Protein AF-A0AAN8H3N7-F1 (afdb_monomer_lite)

Secondary structure (DSSP, 8-state):
-GGGTT--HHHHHHHHT-HHHHHHHHHTSHHHHHHHHHHHHHHHHHHHHHHHHHHHHHHHHHHHHHHHHHHHHHHHHHHHHHHHHHHHHHHTTSSSS----S-PPP-

Organism: Champsocephalus gunnari (NCBI:txid52237)

InterPro domains:
  IPR009851 Modifier of rudimentary, Modr [PF07200] (5-84)

pLDDT: mean 84.96, std 18.45, range [41.59, 98.69]

Structure (mmCIF, N/CA/C/O backbone):
data_AF-A0AAN8H3N7-F1
#
_entry.id   AF-A0AAN8H3N7-F1
#
loop_
_atom_site.group_PDB
_atom_site.id
_atom_site.type_symbol
_atom_site.label_atom_id
_atom_site.label_alt_id
_atom_site.label_comp_id
_atom_site.label_asym_id
_atom_site.label_entity_id
_atom_site.label_seq_id
_atom_site.pdbx_PDB_ins_code
_atom_site.Cartn_x
_atom_site.Cartn_y
_atom_site.Cartn_z
_atom_site.occupancy
_atom_site.B_iso_or_equiv
_atom_site.auth_seq_id
_atom_site.auth_comp_id
_atom_site.auth_asym_id
_atom_site.auth_atom_id
_atom_site.pdbx_PDB_model_num
ATOM 1 N N . MET A 1 1 ? -16.439 9.010 27.016 1.00 51.28 1 MET A N 1
ATOM 2 C CA . MET A 1 1 ? -16.532 8.198 28.259 1.00 51.28 1 MET A CA 1
ATOM 3 C C . MET A 1 1 ? -17.636 8.652 29.243 1.00 51.28 1 MET A C 1
ATOM 5 O O . MET A 1 1 ? -17.581 8.295 30.411 1.00 51.28 1 MET A O 1
ATOM 9 N N . GLU A 1 2 ? -18.682 9.368 28.801 1.00 51.06 2 GLU A N 1
ATOM 10 C CA . GLU A 1 2 ? -19.754 9.854 29.704 1.00 51.06 2 GLU A CA 1
ATOM 11 C C . GLU A 1 2 ? -20.829 8.795 30.044 1.00 51.06 2 GLU A C 1
ATOM 13 O O . GLU A 1 2 ? -21.512 8.919 31.048 1.00 51.06 2 GLU A O 1
ATOM 18 N N . LYS A 1 3 ? -20.930 7.685 29.297 1.00 69.81 3 LYS A N 1
ATOM 19 C CA . LYS A 1 3 ? -22.060 6.730 29.396 1.00 69.81 3 LYS A CA 1
ATOM 20 C C . LYS A 1 3 ? -22.153 5.909 30.697 1.00 69.81 3 LYS A C 1
ATOM 22 O O . LYS A 1 3 ? -23.204 5.341 30.965 1.00 69.81 3 LYS A O 1
ATOM 27 N N . LEU A 1 4 ? -21.069 5.775 31.466 1.00 80.81 4 LEU A N 1
ATOM 28 C CA . LEU A 1 4 ? -21.039 4.927 32.673 1.00 80.81 4 LEU A CA 1
ATOM 29 C C . LEU A 1 4 ? -21.369 5.693 33.960 1.00 80.81 4 LEU A C 1
ATOM 31 O O . LEU A 1 4 ? -21.773 5.074 34.940 1.00 80.81 4 LEU A O 1
ATOM 35 N N . GLN A 1 5 ? -21.178 7.017 33.970 1.00 84.62 5 GLN A N 1
ATOM 36 C CA . GLN A 1 5 ? -21.359 7.843 35.172 1.00 84.62 5 GLN A CA 1
ATOM 37 C C . GLN A 1 5 ? -22.837 8.083 35.507 1.00 84.62 5 GLN A C 1
ATOM 39 O O . GLN A 1 5 ? -23.157 8.364 36.659 1.00 84.62 5 GLN A O 1
ATOM 44 N N . ASP A 1 6 ? -23.722 7.914 34.524 1.00 88.94 6 ASP A N 1
ATOM 45 C CA . ASP A 1 6 ? -25.166 8.125 34.663 1.00 88.94 6 ASP A CA 1
ATOM 46 C C . ASP A 1 6 ? -25.934 6.865 35.104 1.00 88.94 6 ASP A C 1
ATOM 48 O O . ASP A 1 6 ? -27.141 6.925 35.335 1.00 88.94 6 ASP A O 1
ATOM 52 N N . LEU A 1 7 ? -25.257 5.717 35.216 1.00 89.38 7 LEU A N 1
ATOM 53 C CA . LEU A 1 7 ? -25.885 4.442 35.566 1.00 89.38 7 LEU A CA 1
ATOM 54 C C . LEU A 1 7 ? -26.015 4.273 37.085 1.00 89.38 7 LEU A C 1
ATOM 56 O O . LEU A 1 7 ? -25.088 4.542 37.853 1.00 89.38 7 LEU A O 1
ATOM 60 N N . SER A 1 8 ? -27.159 3.753 37.526 1.00 92.75 8 SER A N 1
ATOM 61 C CA . SER A 1 8 ? -27.371 3.336 38.912 1.00 92.75 8 SER A CA 1
ATOM 62 C C . SER A 1 8 ? -26.567 2.076 39.260 1.00 92.75 8 SER A C 1
ATOM 64 O O . SER A 1 8 ? -26.137 1.313 38.394 1.00 92.75 8 SER A O 1
ATOM 66 N N . GLN A 1 9 ? -26.400 1.803 40.559 1.00 92.94 9 GLN A N 1
ATOM 67 C CA . GLN A 1 9 ? -25.664 0.626 41.038 1.00 92.94 9 GLN A CA 1
ATOM 68 C C . GLN A 1 9 ? -26.244 -0.700 40.513 1.00 92.94 9 GLN A C 1
ATOM 70 O O . GLN A 1 9 ? -25.484 -1.611 40.194 1.00 92.94 9 GLN A O 1
ATOM 75 N N . SER A 1 10 ? -27.571 -0.817 40.410 1.00 93.06 10 SER A N 1
ATOM 76 C CA . SER A 1 10 ? -28.222 -2.013 39.863 1.00 93.06 10 SER A CA 1
ATOM 77 C C . SER A 1 10 ? -27.960 -2.190 38.369 1.00 93.06 10 SER A C 1
ATOM 79 O O . SER A 1 10 ? -27.719 -3.309 37.932 1.00 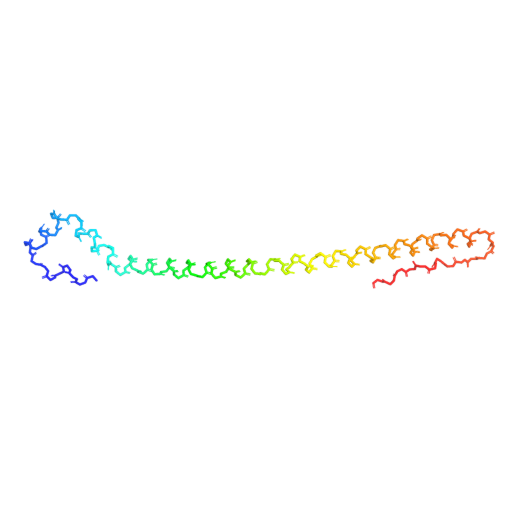93.06 10 SER A O 1
ATOM 81 N N . GLU A 1 11 ? -27.947 -1.100 37.599 1.00 90.88 11 GLU A N 1
ATOM 82 C CA . GLU A 1 11 ? -27.668 -1.142 36.157 1.00 90.88 11 GLU A CA 1
ATOM 83 C C . GLU A 1 11 ? -26.195 -1.462 35.878 1.00 90.88 11 GLU A C 1
ATOM 85 O O . GLU A 1 11 ? -25.890 -2.221 34.962 1.00 90.88 11 GLU A O 1
ATOM 90 N N . LEU A 1 12 ? -25.276 -0.936 36.695 1.00 91.06 12 LEU A N 1
ATOM 91 C CA . LEU A 1 12 ? -23.855 -1.294 36.640 1.00 91.06 12 LEU A CA 1
ATOM 92 C C . LEU A 1 12 ? -23.628 -2.774 36.971 1.00 91.06 12 LEU A C 1
ATOM 94 O O . LEU A 1 12 ? -22.810 -3.418 36.319 1.00 91.06 12 LEU A O 1
ATOM 98 N N . GLN A 1 13 ? -24.352 -3.322 37.951 1.00 91.56 13 GLN A N 1
ATOM 99 C CA . GLN A 1 13 ? -24.265 -4.743 38.292 1.00 91.56 13 GLN A CA 1
ATOM 100 C C . GLN A 1 13 ? -24.783 -5.623 37.148 1.00 91.56 13 GLN A C 1
ATOM 102 O O . GLN A 1 13 ? -24.098 -6.555 36.745 1.00 91.56 13 GLN A O 1
ATOM 107 N N . GLU A 1 14 ? -25.934 -5.281 36.564 1.00 91.25 14 GLU A N 1
ATOM 108 C CA . GLU A 1 14 ? -26.489 -5.999 35.410 1.00 91.25 14 GLU A CA 1
ATOM 109 C C . GLU A 1 14 ? -25.557 -5.938 34.188 1.00 91.25 14 GLU A C 1
ATOM 111 O O . GLU A 1 14 ? -25.425 -6.912 33.445 1.00 91.25 14 GLU A O 1
ATOM 116 N N . LEU A 1 15 ? -24.870 -4.808 33.993 1.00 89.88 15 LEU A N 1
ATOM 117 C CA . LEU A 1 15 ? -23.851 -4.662 32.957 1.00 89.88 15 LEU A CA 1
ATOM 118 C C . LEU A 1 15 ? -22.651 -5.588 33.210 1.00 89.88 15 LEU A C 1
ATOM 120 O O . LEU A 1 15 ? -22.198 -6.252 32.284 1.00 89.88 15 LEU A O 1
ATOM 124 N N . LEU A 1 16 ? -22.142 -5.646 34.446 1.00 89.19 16 LEU A N 1
ATOM 125 C CA . LEU A 1 16 ? -21.014 -6.509 34.823 1.00 89.19 16 LEU A CA 1
ATOM 126 C C . LEU A 1 16 ? -21.352 -7.999 34.729 1.00 89.19 16 LEU A C 1
ATOM 128 O O . LEU A 1 16 ? -20.489 -8.801 34.376 1.00 89.19 16 LEU A O 1
ATOM 132 N N . ASP A 1 17 ? -22.604 -8.355 35.003 1.00 94.94 17 ASP A N 1
ATOM 133 C CA . ASP A 1 17 ? -23.100 -9.724 34.882 1.00 94.94 17 ASP A CA 1
ATOM 134 C C . ASP A 1 17 ? -23.298 -10.139 33.404 1.00 94.94 17 ASP A C 1
ATOM 136 O O . ASP A 1 17 ? -23.517 -11.319 33.117 1.00 94.94 17 ASP A O 1
ATOM 140 N N . ASN A 1 18 ? -23.170 -9.199 32.452 1.00 93.56 18 ASN A N 1
ATOM 141 C CA . ASN A 1 18 ? -23.260 -9.437 31.011 1.00 93.56 18 ASN A CA 1
ATOM 142 C C . ASN A 1 18 ? -21.948 -9.076 30.270 1.00 93.56 18 ASN A C 1
ATOM 144 O O . ASN A 1 18 ? -21.790 -7.953 29.773 1.00 93.56 18 ASN A O 1
ATOM 148 N N . PRO A 1 19 ? -21.014 -10.033 30.115 1.00 89.88 19 PRO A N 1
ATOM 149 C CA . PRO A 1 19 ? -19.717 -9.778 29.487 1.00 89.88 19 PRO A CA 1
ATOM 150 C C . PRO A 1 19 ? -19.817 -9.368 28.009 1.00 89.88 19 PRO A C 1
ATOM 152 O O . PRO A 1 19 ? -19.020 -8.547 27.562 1.00 89.88 19 PRO A O 1
ATOM 155 N N . GLU A 1 20 ? -20.807 -9.867 27.262 1.00 93.75 20 GLU A N 1
ATOM 156 C CA . GLU A 1 20 ? -21.004 -9.513 25.844 1.00 93.75 20 GLU A CA 1
ATOM 157 C C . GLU A 1 20 ? -21.354 -8.029 25.675 1.00 93.75 20 GLU A C 1
ATOM 159 O O . GLU A 1 20 ? -20.930 -7.363 24.726 1.00 93.75 20 GLU A O 1
ATOM 164 N N . ARG A 1 21 ? -22.112 -7.478 26.629 1.00 88.88 21 ARG A N 1
ATOM 165 C CA . ARG A 1 21 ? -22.491 -6.063 26.631 1.00 88.88 21 ARG A CA 1
ATOM 166 C C . ARG A 1 21 ? -21.299 -5.164 26.952 1.00 88.88 21 ARG A C 1
ATOM 168 O O . ARG A 1 21 ? -21.145 -4.118 26.326 1.00 88.88 21 ARG A O 1
ATOM 175 N N . VAL A 1 22 ? -20.433 -5.590 27.872 1.00 90.19 22 VAL A N 1
ATOM 176 C CA . VAL A 1 22 ? -19.171 -4.896 28.180 1.00 90.19 22 VAL A CA 1
ATOM 177 C C . VAL A 1 22 ? -18.220 -4.929 26.982 1.00 90.19 22 VAL A C 1
ATOM 179 O O . VAL A 1 22 ? -17.630 -3.905 26.641 1.00 90.19 22 VAL A O 1
ATOM 182 N N . GLU A 1 23 ? -18.103 -6.073 26.308 1.00 92.31 23 GLU A N 1
ATOM 183 C CA . GLU A 1 23 ? -17.301 -6.207 25.089 1.00 92.31 23 GLU A CA 1
ATOM 184 C C . GLU A 1 23 ? -17.818 -5.294 23.971 1.00 92.31 23 GLU A C 1
ATOM 186 O O . GLU A 1 23 ? -17.041 -4.553 23.372 1.00 92.31 23 GLU A O 1
ATOM 191 N N . SER A 1 24 ? -19.134 -5.270 23.748 1.00 91.44 24 SER A N 1
ATOM 192 C CA . SER A 1 24 ? -19.760 -4.379 22.764 1.00 91.44 24 SER A CA 1
ATOM 193 C C . SER A 1 24 ? -19.469 -2.907 23.072 1.00 91.44 24 SER A C 1
ATOM 195 O O . SER A 1 24 ? -19.079 -2.154 22.185 1.00 91.44 24 SER A O 1
ATOM 197 N N . MET A 1 25 ? -19.551 -2.500 24.343 1.00 90.06 25 MET A N 1
ATOM 198 C CA . MET A 1 25 ? -19.194 -1.138 24.757 1.00 90.06 25 MET A CA 1
ATOM 199 C C . MET A 1 25 ? -17.718 -0.806 24.529 1.00 90.06 25 MET A C 1
ATOM 201 O O . MET A 1 25 ? -17.400 0.330 24.178 1.00 90.06 25 MET A O 1
ATOM 205 N N . ALA A 1 26 ? -16.815 -1.768 24.730 1.00 90.75 26 ALA A N 1
ATOM 206 C CA . ALA A 1 26 ? -15.405 -1.580 24.420 1.00 90.75 26 ALA A CA 1
ATOM 207 C C . ALA A 1 26 ? -15.210 -1.403 22.908 1.00 90.75 26 ALA A C 1
ATOM 209 O O . ALA A 1 26 ? -14.543 -0.462 22.487 1.00 90.75 26 ALA A O 1
ATOM 210 N N . LEU A 1 27 ? -15.844 -2.239 22.083 1.00 93.56 27 LEU A N 1
ATOM 211 C CA . LEU A 1 27 ? -15.781 -2.118 20.624 1.00 93.56 27 LEU A CA 1
ATOM 212 C C . LEU A 1 27 ? -16.343 -0.786 20.116 1.00 93.56 27 LEU A C 1
ATOM 214 O O . LEU A 1 27 ? -15.814 -0.233 19.156 1.00 93.56 27 LEU A O 1
ATOM 218 N N . GLU A 1 28 ? -17.368 -0.255 20.775 1.00 91.31 28 GLU A N 1
ATOM 219 C CA . GLU A 1 28 ? -17.961 1.055 20.487 1.00 91.31 28 GLU A CA 1
ATOM 220 C C . GLU A 1 28 ? -17.182 2.241 21.081 1.00 91.31 28 GLU A C 1
ATOM 222 O O . GLU A 1 28 ? -17.570 3.389 20.857 1.00 91.31 28 GLU A O 1
ATOM 227 N N . SER A 1 29 ? -16.116 2.006 21.855 1.00 93.12 29 SER A N 1
ATOM 228 C CA . SER A 1 29 ? -15.293 3.096 22.392 1.00 93.12 29 SER A CA 1
ATOM 229 C C . SER A 1 29 ? -14.643 3.906 21.275 1.00 93.12 29 SER A C 1
ATOM 231 O O . SER A 1 29 ? -14.223 3.357 20.252 1.00 93.12 29 SER A O 1
ATOM 233 N N . ASP A 1 30 ? -14.523 5.216 21.496 1.00 94.25 30 ASP A N 1
ATOM 234 C CA . ASP A 1 30 ? -13.940 6.140 20.523 1.00 94.25 30 ASP A CA 1
ATOM 235 C C . ASP A 1 30 ? -12.513 5.709 20.153 1.00 94.25 30 ASP A C 1
ATOM 237 O O . ASP A 1 30 ? -12.109 5.788 18.996 1.00 94.25 30 ASP A O 1
ATOM 241 N N . GLU A 1 31 ? -11.749 5.191 21.115 1.00 95.31 31 GLU A N 1
ATOM 242 C CA . GLU A 1 31 ? -10.397 4.686 20.904 1.00 95.31 31 GLU A CA 1
ATOM 243 C C . GLU A 1 31 ? -10.365 3.497 19.934 1.00 95.31 31 GLU A C 1
ATOM 245 O O . GLU A 1 31 ? -9.572 3.497 18.989 1.00 95.31 31 GLU A O 1
ATOM 250 N N . ILE A 1 32 ? -11.230 2.494 20.128 1.00 95.81 32 ILE A N 1
ATOM 251 C CA . ILE A 1 32 ? -11.275 1.320 19.245 1.00 95.81 32 ILE A CA 1
ATOM 252 C C . ILE A 1 32 ? -11.826 1.699 17.868 1.00 95.81 32 ILE A C 1
ATOM 254 O O . ILE A 1 32 ? -11.263 1.274 16.857 1.00 95.81 32 ILE A O 1
ATOM 258 N N . GLN A 1 33 ? -12.864 2.534 17.810 1.00 97.19 33 GLN A N 1
ATOM 259 C CA . GLN A 1 33 ? -13.426 3.027 16.552 1.00 97.19 33 GLN A CA 1
ATOM 260 C C . GLN A 1 33 ? -12.395 3.824 15.739 1.00 97.19 33 GLN A C 1
ATOM 262 O O . GLN A 1 33 ? -12.256 3.605 14.536 1.00 97.19 33 GLN A O 1
ATOM 267 N N . ASN A 1 34 ? -11.601 4.682 16.387 1.00 97.69 34 ASN A N 1
ATOM 268 C CA . ASN A 1 34 ? -10.533 5.428 15.721 1.00 97.69 34 ASN A CA 1
ATOM 269 C C . ASN A 1 34 ? -9.461 4.498 15.139 1.00 97.69 34 ASN A C 1
ATOM 271 O O . ASN A 1 34 ? -9.076 4.658 13.982 1.00 97.69 34 ASN A O 1
ATOM 275 N N . ILE A 1 35 ? -9.027 3.479 15.888 1.00 97.75 35 ILE A N 1
ATOM 276 C CA . ILE A 1 35 ? -8.056 2.489 15.390 1.00 97.75 35 ILE A CA 1
ATOM 277 C C . ILE A 1 35 ? -8.629 1.701 14.201 1.00 97.75 35 ILE A C 1
ATOM 279 O O . ILE A 1 35 ? -7.919 1.433 13.228 1.00 97.75 35 ILE A O 1
ATOM 283 N N . GLN A 1 36 ? -9.908 1.320 14.259 1.00 97.69 36 GLN A N 1
ATOM 284 C CA . GLN A 1 36 ? -10.586 0.635 13.155 1.00 97.69 36 GLN A CA 1
ATOM 285 C C . GLN A 1 36 ? -10.639 1.518 11.904 1.00 97.69 36 GLN A C 1
ATOM 287 O O . GLN A 1 36 ? -10.277 1.057 10.821 1.00 97.69 36 GLN A O 1
ATOM 292 N N . LEU A 1 37 ? -10.989 2.795 12.062 1.00 98.12 37 LEU A N 1
ATOM 293 C CA . LEU A 1 37 ? -11.021 3.761 10.969 1.00 98.12 37 LEU A CA 1
ATOM 294 C C . LEU A 1 37 ? -9.631 3.977 10.352 1.00 98.12 37 LEU A C 1
ATOM 296 O O . LEU A 1 37 ? -9.478 3.929 9.132 1.00 98.12 37 LEU A O 1
ATOM 300 N N . GLU A 1 38 ? -8.597 4.171 11.173 1.00 98.38 38 GLU A N 1
ATOM 301 C CA . GLU A 1 38 ? -7.212 4.299 10.705 1.00 98.38 38 GLU A CA 1
ATOM 302 C C . GLU A 1 38 ? -6.766 3.070 9.910 1.00 98.38 38 GLU A C 1
ATOM 304 O O . GLU A 1 38 ? -6.173 3.194 8.832 1.00 98.38 38 GLU A O 1
ATOM 309 N N . ARG A 1 39 ? -7.106 1.874 10.402 1.00 98.38 39 ARG A N 1
ATOM 310 C CA . ARG A 1 39 ? -6.843 0.615 9.705 1.00 98.38 39 ARG A CA 1
ATOM 311 C C . ARG A 1 39 ? -7.551 0.565 8.353 1.00 98.38 39 ARG A C 1
ATOM 313 O O . ARG A 1 39 ? -6.931 0.163 7.370 1.00 98.38 39 ARG A O 1
ATOM 320 N N . GLU A 1 40 ? -8.819 0.953 8.280 1.00 98.50 40 GLU A N 1
ATOM 321 C CA . GLU A 1 40 ? -9.582 0.965 7.028 1.00 98.50 40 GLU A CA 1
ATOM 322 C C . GLU A 1 40 ? -9.010 1.956 6.012 1.00 98.50 40 GLU A C 1
ATOM 324 O O . GLU A 1 40 ? -8.817 1.595 4.848 1.00 98.50 40 GLU A O 1
ATOM 329 N N . MET A 1 41 ? -8.643 3.164 6.447 1.00 98.38 41 MET A N 1
ATOM 330 C CA . MET A 1 41 ? -7.979 4.152 5.592 1.00 98.38 41 MET A CA 1
ATOM 331 C C . MET A 1 41 ? -6.641 3.629 5.056 1.00 98.38 41 MET A C 1
ATOM 333 O O . MET A 1 41 ? -6.353 3.752 3.861 1.00 98.38 41 MET A O 1
ATOM 337 N N . ALA A 1 42 ? -5.830 3.005 5.916 1.00 98.38 42 ALA A N 1
ATOM 338 C CA . ALA A 1 42 ? -4.555 2.417 5.518 1.00 98.38 42 ALA A CA 1
ATOM 339 C C . ALA A 1 42 ? -4.744 1.268 4.515 1.00 98.38 42 ALA A C 1
ATOM 341 O O . ALA A 1 42 ? -4.014 1.191 3.525 1.00 98.38 42 ALA A O 1
ATOM 342 N N . LEU A 1 43 ? -5.742 0.405 4.727 1.00 98.69 43 LEU A N 1
ATOM 343 C CA . LEU A 1 43 ? -6.074 -0.686 3.808 1.00 98.69 43 LEU A CA 1
ATOM 344 C C . LEU A 1 43 ? -6.560 -0.164 2.451 1.00 98.69 43 LEU A C 1
ATOM 346 O O . LEU A 1 43 ? -6.126 -0.673 1.418 1.00 98.69 43 LEU A O 1
ATOM 350 N N . ALA A 1 44 ? -7.407 0.867 2.435 1.00 98.62 44 ALA A N 1
ATOM 351 C CA . ALA A 1 44 ? -7.867 1.500 1.201 1.00 98.62 44 ALA A CA 1
ATOM 352 C C . ALA A 1 44 ? -6.700 2.122 0.414 1.00 98.62 44 ALA A C 1
ATOM 354 O O . ALA A 1 44 ? -6.569 1.893 -0.790 1.00 98.62 44 ALA A O 1
ATOM 355 N N . SER A 1 45 ? -5.806 2.839 1.104 1.00 98.38 45 SER A N 1
ATOM 356 C CA . SER A 1 45 ? -4.594 3.410 0.505 1.00 98.38 45 SER A CA 1
ATOM 357 C C . SER A 1 45 ? -3.668 2.325 -0.056 1.00 98.38 45 SER A C 1
ATOM 359 O O . SER A 1 45 ? -3.247 2.395 -1.212 1.00 98.38 45 SER A O 1
ATOM 361 N N . ASN A 1 46 ? -3.406 1.267 0.719 1.00 98.44 46 ASN A N 1
ATOM 362 C CA . ASN A 1 46 ? -2.571 0.152 0.281 1.00 98.44 46 ASN A CA 1
ATOM 363 C C . ASN A 1 46 ? -3.149 -0.544 -0.957 1.00 98.44 46 ASN A C 1
ATOM 365 O O . ASN A 1 46 ? -2.408 -0.830 -1.896 1.00 98.44 46 ASN A O 1
ATOM 369 N N . ARG A 1 47 ? -4.469 -0.752 -0.989 1.00 98.62 47 ARG A N 1
ATOM 370 C CA . ARG A 1 47 ? -5.159 -1.323 -2.145 1.00 98.62 47 ARG A CA 1
ATOM 371 C C . ARG A 1 47 ? -4.997 -0.452 -3.389 1.00 98.62 47 ARG A C 1
ATOM 373 O O . ARG A 1 47 ? -4.598 -0.973 -4.425 1.00 98.62 47 ARG A O 1
ATOM 380 N N . SER A 1 48 ? -5.222 0.858 -3.275 1.00 98.38 48 SER A N 1
ATOM 381 C CA . SER A 1 48 ? -5.010 1.797 -4.385 1.00 98.38 48 SER A CA 1
ATOM 382 C C . SER A 1 48 ? -3.567 1.754 -4.899 1.00 98.38 48 SER A C 1
ATOM 384 O O . SER A 1 48 ? -3.336 1.791 -6.105 1.00 98.38 48 SER A O 1
ATOM 386 N N . LEU A 1 49 ? -2.578 1.675 -4.004 1.00 98.56 49 LEU A N 1
ATOM 387 C CA . LEU A 1 49 ? -1.170 1.567 -4.395 1.00 98.56 49 LEU A CA 1
ATOM 388 C C . LEU A 1 49 ? -0.861 0.227 -5.069 1.00 98.56 49 LEU A C 1
ATOM 390 O O . LEU A 1 49 ? -0.098 0.188 -6.031 1.00 98.56 49 LEU A O 1
ATOM 394 N N . ALA A 1 50 ? -1.441 -0.872 -4.588 1.00 98.50 50 ALA A N 1
ATOM 395 C CA . ALA A 1 50 ? -1.281 -2.183 -5.205 1.00 98.50 50 ALA A CA 1
ATOM 396 C C . ALA A 1 50 ? -1.854 -2.202 -6.629 1.00 98.50 50 ALA A C 1
ATOM 398 O O . ALA A 1 50 ? -1.188 -2.692 -7.537 1.00 98.50 50 ALA A O 1
ATOM 399 N N . GLU A 1 51 ? -3.033 -1.614 -6.833 1.00 98.06 51 GLU A N 1
ATOM 400 C CA . GLU A 1 51 ? -3.658 -1.466 -8.152 1.00 98.06 51 GLU A CA 1
ATOM 401 C C . GLU A 1 51 ? -2.760 -0.641 -9.095 1.00 98.06 51 GLU A C 1
ATOM 403 O O . GLU A 1 51 ? -2.393 -1.121 -10.166 1.00 98.06 51 GLU A O 1
ATOM 408 N N . GLN A 1 52 ? -2.265 0.521 -8.654 1.00 98.00 52 GLN A N 1
ATOM 409 C CA . GLN A 1 52 ? -1.327 1.332 -9.447 1.00 98.00 52 GLN A CA 1
ATOM 410 C C . GLN A 1 52 ? -0.021 0.593 -9.777 1.00 98.00 52 GLN A C 1
ATOM 412 O O . GLN A 1 52 ? 0.488 0.692 -10.893 1.00 98.00 52 GLN A O 1
ATOM 417 N N . ASN A 1 53 ? 0.534 -0.161 -8.825 1.00 97.81 53 ASN A N 1
ATOM 418 C CA . ASN A 1 53 ? 1.747 -0.946 -9.049 1.00 97.81 53 ASN A CA 1
ATOM 419 C C . ASN A 1 53 ? 1.531 -2.036 -10.104 1.00 97.81 53 ASN A C 1
ATOM 421 O O . ASN A 1 53 ? 2.412 -2.263 -10.938 1.00 97.81 53 ASN A O 1
ATOM 425 N N . LEU A 1 54 ? 0.376 -2.706 -10.071 1.00 97.50 54 LEU A N 1
ATOM 426 C CA . LEU A 1 54 ? 0.011 -3.718 -11.061 1.00 97.50 54 LEU A CA 1
ATOM 427 C C . LEU A 1 54 ? -0.147 -3.105 -12.456 1.00 97.50 54 LEU A C 1
ATOM 429 O O . LEU A 1 54 ? 0.329 -3.704 -13.418 1.00 97.50 54 LEU A O 1
ATOM 433 N N . ASP A 1 55 ? -0.714 -1.903 -12.557 1.00 96.56 55 ASP A N 1
ATOM 434 C CA . ASP A 1 55 ? -0.871 -1.188 -13.828 1.00 96.56 55 ASP A CA 1
ATOM 435 C C . ASP A 1 55 ? 0.461 -0.664 -14.386 1.00 96.56 55 ASP A C 1
ATOM 437 O O . ASP A 1 55 ? 0.707 -0.699 -15.595 1.00 96.56 55 ASP A O 1
ATOM 441 N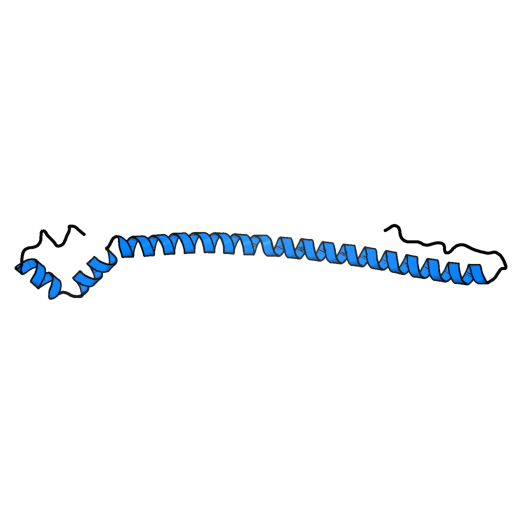 N . MET A 1 56 ? 1.357 -0.182 -13.520 1.00 97.19 56 MET A N 1
ATOM 442 C CA . MET A 1 56 ? 2.648 0.372 -13.941 1.00 97.19 56 MET A CA 1
ATOM 443 C C . MET A 1 56 ? 3.653 -0.699 -14.361 1.00 97.19 56 MET A C 1
ATOM 445 O O . MET A 1 56 ? 4.432 -0.479 -15.293 1.00 97.19 56 MET A O 1
ATOM 449 N N . LYS A 1 57 ? 3.649 -1.854 -13.689 1.00 97.00 57 LYS A N 1
ATOM 450 C CA . LYS A 1 57 ? 4.606 -2.939 -13.926 1.00 97.00 57 LYS A CA 1
ATOM 451 C C . LYS A 1 57 ? 4.750 -3.353 -15.402 1.00 97.00 57 LYS A C 1
ATOM 453 O O . LYS A 1 57 ? 5.887 -3.326 -15.876 1.00 97.00 57 LYS A O 1
ATOM 458 N N . PRO A 1 58 ? 3.679 -3.665 -16.160 1.00 96.56 58 PRO A N 1
ATOM 459 C CA . PRO A 1 58 ? 3.819 -4.088 -17.555 1.00 96.56 58 PRO A CA 1
ATOM 460 C C . PRO A 1 58 ? 4.424 -2.996 -18.443 1.00 96.56 58 PRO A C 1
ATOM 462 O O . PRO A 1 58 ? 5.145 -3.294 -19.393 1.00 96.56 58 PRO A O 1
ATOM 465 N N . ARG A 1 59 ? 4.166 -1.720 -18.133 1.00 96.81 59 ARG A N 1
ATOM 466 C CA . ARG A 1 59 ? 4.717 -0.598 -18.896 1.00 96.81 59 ARG A CA 1
ATOM 467 C C . ARG A 1 59 ? 6.210 -0.415 -18.640 1.00 96.81 59 ARG A C 1
ATOM 469 O O . ARG A 1 59 ? 6.973 -0.209 -19.574 1.00 96.81 59 ARG A O 1
ATOM 476 N N . VAL A 1 60 ? 6.637 -0.544 -17.386 1.00 97.38 60 VAL A N 1
ATOM 477 C CA . VAL A 1 60 ? 8.063 -0.500 -17.031 1.00 97.38 60 VAL A CA 1
ATOM 478 C C . VAL A 1 60 ? 8.813 -1.685 -17.639 1.00 97.38 60 VAL A C 1
ATOM 480 O O . VAL A 1 60 ? 9.930 -1.522 -18.126 1.00 97.38 60 VAL A O 1
ATOM 483 N N . GLU A 1 61 ? 8.213 -2.876 -17.630 1.00 98.06 61 GLU A N 1
ATOM 484 C CA . GLU A 1 61 ? 8.804 -4.069 -18.241 1.00 98.06 61 GLU A CA 1
ATOM 485 C C . GLU A 1 61 ? 8.961 -3.908 -19.758 1.00 98.06 61 GLU A C 1
ATOM 487 O O . GLU A 1 61 ? 10.053 -4.150 -20.272 1.00 98.06 61 GLU A O 1
ATOM 492 N N . SER A 1 62 ? 7.945 -3.398 -20.461 1.00 97.62 62 SER A N 1
ATOM 493 C CA . SER A 1 62 ? 8.040 -3.173 -21.909 1.00 97.62 62 SER A CA 1
ATOM 494 C C . SER A 1 62 ? 9.055 -2.087 -22.278 1.00 97.62 62 SER A C 1
ATOM 496 O O . SER A 1 62 ? 9.871 -2.276 -23.180 1.00 97.62 62 SER A O 1
ATOM 498 N N . GLU A 1 63 ? 9.081 -0.966 -21.553 1.00 97.69 63 GLU A N 1
ATOM 499 C CA . GLU A 1 63 ? 10.074 0.095 -21.761 1.00 97.69 63 GLU A CA 1
ATOM 500 C C . GLU A 1 63 ? 11.504 -0.419 -21.499 1.00 97.69 63 GLU A C 1
ATOM 502 O O . GLU A 1 63 ? 12.438 -0.084 -22.236 1.00 97.69 63 GLU A O 1
ATOM 507 N N . LYS A 1 64 ? 11.683 -1.289 -20.497 1.00 98.25 64 LYS A N 1
ATOM 508 C CA . LYS A 1 64 ? 12.962 -1.950 -20.215 1.00 98.25 64 LYS A CA 1
ATOM 509 C C . LYS A 1 64 ? 13.386 -2.883 -21.350 1.00 98.25 64 LYS A C 1
ATOM 511 O O . LYS A 1 64 ? 14.560 -2.869 -21.716 1.00 98.25 64 LYS A O 1
ATOM 516 N N . GLU A 1 65 ? 12.477 -3.683 -21.900 1.00 98.19 65 GLU A N 1
ATOM 517 C CA . GLU A 1 65 ? 12.768 -4.563 -23.041 1.00 98.19 65 GLU A CA 1
ATOM 518 C C . GLU A 1 65 ? 13.234 -3.763 -24.260 1.00 98.19 65 GLU A C 1
ATOM 520 O O . GLU A 1 65 ? 14.283 -4.067 -24.832 1.00 98.19 65 GLU A O 1
ATOM 525 N N . VAL A 1 66 ? 12.526 -2.678 -24.591 1.00 98.12 66 VAL A N 1
ATOM 526 C CA . VAL A 1 66 ? 12.916 -1.767 -25.678 1.00 98.12 66 VAL A CA 1
ATOM 527 C C . VAL A 1 66 ? 14.302 -1.178 -25.425 1.00 98.12 66 VAL A C 1
ATOM 529 O O . VAL A 1 66 ? 15.138 -1.129 -26.329 1.00 98.12 66 VAL A O 1
ATOM 532 N N . LEU A 1 67 ? 14.583 -0.739 -24.197 1.00 98.19 67 LEU A N 1
ATOM 533 C CA . LEU A 1 67 ? 15.890 -0.188 -23.850 1.00 98.19 67 LEU A CA 1
ATOM 534 C C . LEU A 1 67 ? 17.013 -1.219 -24.032 1.00 98.19 67 LEU A C 1
ATOM 536 O O . LEU A 1 67 ? 18.063 -0.885 -24.586 1.00 98.19 67 LEU A O 1
ATOM 540 N N . VAL A 1 68 ? 16.791 -2.462 -23.598 1.00 98.31 68 VAL A N 1
ATOM 541 C CA . VAL A 1 68 ? 17.743 -3.569 -23.775 1.00 98.31 68 VAL A CA 1
ATOM 542 C C . VAL A 1 68 ? 17.990 -3.841 -25.257 1.00 98.31 68 VAL A C 1
ATOM 544 O O . VAL A 1 68 ? 19.144 -3.981 -25.664 1.00 98.31 68 VAL A O 1
ATOM 547 N N . GLU A 1 69 ? 16.940 -3.853 -26.079 1.00 98.25 69 GLU A N 1
ATOM 548 C CA . GLU A 1 69 ? 17.062 -4.040 -27.526 1.00 98.25 69 GLU A CA 1
ATOM 549 C C . GLU A 1 69 ? 17.924 -2.939 -28.164 1.00 98.25 69 GLU A C 1
ATOM 551 O O . GLU A 1 69 ? 18.873 -3.229 -28.897 1.00 98.25 69 GLU A O 1
ATOM 556 N N . ARG A 1 70 ? 17.655 -1.668 -27.840 1.00 98.00 70 ARG A N 1
ATOM 557 C CA . ARG A 1 70 ? 18.429 -0.526 -28.355 1.00 98.00 70 ARG A CA 1
ATOM 558 C C . ARG A 1 70 ? 19.895 -0.589 -27.947 1.00 98.00 70 ARG A C 1
ATOM 560 O O . ARG A 1 70 ? 20.769 -0.334 -28.776 1.00 98.00 70 ARG A O 1
ATOM 567 N N . TYR A 1 71 ? 20.173 -0.957 -26.699 1.00 98.12 71 TYR A N 1
ATOM 568 C CA . TYR A 1 71 ? 21.544 -1.138 -26.229 1.00 98.12 71 TYR A CA 1
ATOM 569 C C . TYR A 1 71 ? 22.250 -2.286 -26.952 1.00 98.12 71 TYR A C 1
ATOM 571 O O . TYR A 1 71 ? 23.408 -2.144 -27.338 1.00 98.12 71 TYR A O 1
ATOM 579 N N . SER A 1 72 ? 21.553 -3.399 -27.190 1.00 97.69 72 SER A N 1
ATOM 580 C CA . SER A 1 72 ? 22.096 -4.528 -27.949 1.00 97.69 72 SER A CA 1
ATOM 581 C C . SER A 1 72 ? 22.440 -4.133 -29.391 1.00 97.69 72 SER A C 1
ATOM 583 O O . SER A 1 72 ? 23.529 -4.448 -29.873 1.00 97.69 72 SER A O 1
ATOM 585 N N . GLN A 1 73 ? 21.564 -3.372 -30.056 1.00 97.56 73 GLN A N 1
ATOM 586 C CA . GLN A 1 73 ? 21.817 -2.829 -31.397 1.00 97.56 73 GLN A CA 1
ATOM 587 C C . GLN A 1 73 ? 23.047 -1.912 -31.409 1.00 97.56 73 GLN A C 1
ATOM 589 O O . GLN A 1 73 ? 23.913 -2.041 -32.276 1.00 97.56 73 GLN A O 1
ATOM 594 N N . LEU A 1 74 ? 23.152 -1.009 -30.431 1.00 97.44 74 LEU A N 1
ATOM 595 C CA . LEU A 1 74 ? 24.300 -0.115 -30.296 1.00 97.44 74 LEU A CA 1
ATOM 596 C C . LEU A 1 74 ? 25.603 -0.897 -30.093 1.00 97.44 74 LEU A C 1
ATOM 598 O O . LEU A 1 74 ? 26.611 -0.586 -30.725 1.00 97.44 74 LEU A O 1
ATOM 602 N N . GLU A 1 75 ? 25.580 -1.927 -29.248 1.00 96.38 75 GLU A N 1
ATOM 603 C CA . GLU A 1 75 ? 26.740 -2.777 -28.987 1.00 96.38 75 GLU A CA 1
ATOM 604 C C . GLU A 1 75 ? 27.193 -3.521 -30.248 1.00 96.38 75 GLU A C 1
ATOM 606 O O . GLU A 1 75 ? 28.384 -3.555 -30.555 1.00 96.38 75 GLU A O 1
ATOM 611 N N . ALA A 1 76 ? 26.249 -4.047 -31.032 1.00 96.06 76 ALA A N 1
ATOM 612 C CA . ALA A 1 76 ? 26.546 -4.692 -32.307 1.00 96.06 76 ALA A CA 1
ATOM 613 C C . ALA A 1 76 ? 27.207 -3.718 -33.300 1.00 96.06 76 ALA A C 1
ATOM 615 O O . ALA A 1 76 ? 28.210 -4.049 -33.940 1.00 96.06 76 ALA A O 1
ATOM 616 N N . ILE A 1 77 ? 26.701 -2.484 -33.398 1.00 95.69 77 ILE A N 1
ATOM 617 C CA . ILE A 1 77 ? 27.309 -1.440 -34.238 1.00 95.69 77 ILE A CA 1
ATOM 618 C C . ILE A 1 77 ? 28.712 -1.088 -33.727 1.00 95.69 77 ILE A C 1
ATOM 620 O O . ILE A 1 77 ? 29.657 -0.976 -34.507 1.00 95.69 77 ILE A O 1
ATOM 624 N N . ARG A 1 78 ? 28.885 -0.960 -32.411 1.00 94.56 78 ARG A N 1
ATOM 625 C CA . ARG A 1 78 ? 30.187 -0.677 -31.802 1.00 94.56 78 ARG A CA 1
ATOM 626 C C . ARG A 1 78 ? 31.202 -1.778 -32.095 1.00 94.56 78 ARG A C 1
ATOM 628 O O . ARG A 1 78 ? 32.347 -1.480 -32.435 1.00 94.56 78 ARG A O 1
ATOM 635 N N . GLU A 1 79 ? 30.789 -3.036 -32.006 1.00 94.19 79 GLU A N 1
ATOM 636 C CA . GLU A 1 79 ? 31.659 -4.177 -32.270 1.00 94.19 79 GLU A CA 1
ATOM 637 C C . GLU A 1 79 ? 32.026 -4.280 -33.755 1.00 94.19 79 GLU A C 1
ATOM 639 O O . GLU A 1 79 ? 33.202 -4.440 -34.081 1.00 94.19 79 GLU A O 1
ATOM 644 N N . THR A 1 80 ? 31.068 -4.098 -34.670 1.00 93.31 80 THR A N 1
ATOM 645 C CA . THR A 1 80 ? 31.357 -4.055 -36.118 1.00 93.31 80 THR A CA 1
ATOM 646 C C . THR A 1 80 ? 32.309 -2.912 -36.472 1.00 93.31 80 THR A C 1
ATOM 648 O O . THR A 1 80 ? 33.273 -3.114 -37.217 1.00 93.31 80 THR A O 1
ATOM 651 N N . TYR A 1 81 ? 32.124 -1.731 -35.875 1.00 90.25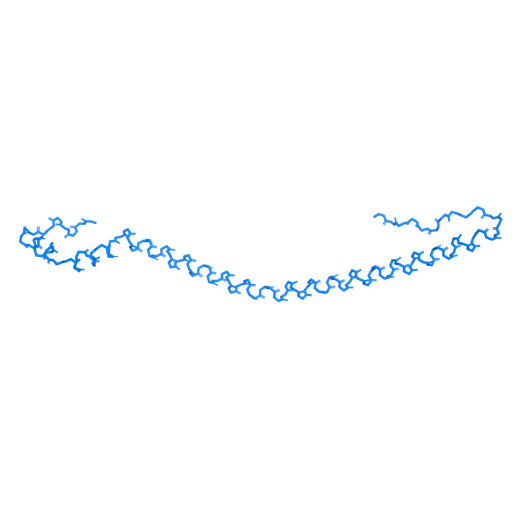 81 TYR A N 1
ATOM 652 C CA . TYR A 1 81 ? 33.055 -0.613 -36.012 1.00 90.25 81 TYR A CA 1
ATOM 653 C C . TYR A 1 81 ? 34.455 -0.964 -35.486 1.00 90.25 81 TYR A C 1
ATOM 655 O O . TYR A 1 81 ? 35.451 -0.740 -36.179 1.00 90.25 81 TYR A O 1
ATOM 663 N N . ARG A 1 82 ? 34.551 -1.577 -34.300 1.00 87.56 82 ARG A N 1
ATOM 664 C CA . ARG A 1 82 ? 35.822 -2.014 -33.698 1.00 87.56 82 ARG A CA 1
ATOM 665 C C . ARG A 1 82 ? 36.549 -3.030 -34.579 1.00 87.56 82 ARG A C 1
ATOM 667 O O . ARG A 1 82 ? 37.758 -2.903 -34.792 1.00 87.56 82 ARG A O 1
ATOM 674 N N . GLN A 1 83 ? 35.826 -4.003 -35.129 1.00 88.00 83 GLN A N 1
ATOM 675 C CA . GLN A 1 83 ? 36.362 -4.996 -36.061 1.00 88.00 83 GLN A CA 1
ATOM 676 C C . GLN A 1 83 ? 36.886 -4.334 -37.339 1.00 88.00 83 GLN A C 1
ATOM 678 O O . GLN A 1 83 ? 38.020 -4.596 -37.745 1.00 88.00 83 GLN A O 1
ATOM 683 N N . HIS A 1 84 ? 36.117 -3.414 -37.925 1.00 84.38 84 HIS A N 1
ATOM 684 C CA . HIS A 1 84 ? 36.530 -2.670 -39.113 1.00 84.38 84 HIS A CA 1
ATOM 685 C C . HIS A 1 84 ? 37.764 -1.785 -38.852 1.00 84.38 84 HIS A C 1
ATOM 687 O O . HIS A 1 84 ? 38.712 -1.796 -39.641 1.00 84.38 84 HIS A O 1
ATOM 693 N N . CYS A 1 85 ? 37.825 -1.081 -37.714 1.00 79.75 85 CYS A N 1
ATOM 694 C CA . CYS A 1 85 ? 39.016 -0.330 -37.299 1.00 79.75 85 CYS A CA 1
ATOM 695 C C . CYS A 1 85 ? 40.233 -1.254 -37.103 1.00 79.75 85 CYS A C 1
ATOM 697 O O . CYS A 1 85 ? 41.334 -0.900 -37.524 1.00 79.75 85 CYS A O 1
ATOM 699 N N . SER A 1 86 ? 40.055 -2.448 -36.523 1.00 76.44 86 SER A N 1
ATOM 700 C CA . SER A 1 86 ? 41.135 -3.433 -36.356 1.00 76.44 86 SER A CA 1
ATOM 701 C C . SER A 1 86 ? 41.670 -3.935 -37.700 1.00 76.44 86 SER A C 1
ATOM 703 O O . SER A 1 86 ? 42.884 -4.012 -37.887 1.00 76.44 86 SER A O 1
ATOM 705 N N . LEU A 1 87 ? 40.786 -4.226 -38.660 1.00 74.00 87 LEU A N 1
ATOM 706 C CA . LEU A 1 87 ? 41.168 -4.645 -40.012 1.00 74.00 87 LEU A CA 1
ATOM 707 C C . LEU A 1 87 ? 41.929 -3.540 -40.754 1.00 74.00 87 LEU A C 1
ATOM 709 O O . LEU A 1 87 ? 43.013 -3.800 -41.273 1.00 74.00 87 LEU A O 1
ATOM 713 N N . ARG A 1 88 ? 41.442 -2.293 -40.726 1.00 67.94 88 ARG A N 1
ATOM 714 C CA . ARG A 1 88 ? 42.169 -1.157 -41.322 1.00 67.94 88 ARG A CA 1
ATOM 715 C C . ARG A 1 88 ? 43.507 -0.886 -40.636 1.00 67.94 88 ARG A C 1
ATOM 717 O O . ARG A 1 88 ? 44.484 -0.606 -41.318 1.00 67.94 88 ARG A O 1
ATOM 724 N N . GLY A 1 89 ? 43.584 -1.008 -39.310 1.00 60.75 89 GLY A N 1
ATOM 725 C CA . GLY A 1 89 ? 44.841 -0.871 -38.566 1.00 60.75 89 GLY A CA 1
ATOM 726 C C . GLY A 1 89 ? 45.854 -1.985 -38.865 1.00 60.75 89 GLY A C 1
ATOM 727 O O . GLY A 1 89 ? 47.057 -1.773 -38.737 1.00 60.75 89 GLY A O 1
ATOM 728 N N . LYS A 1 90 ? 45.395 -3.171 -39.290 1.00 56.09 90 LYS A N 1
ATOM 729 C CA . LYS A 1 90 ? 46.261 -4.244 -39.811 1.0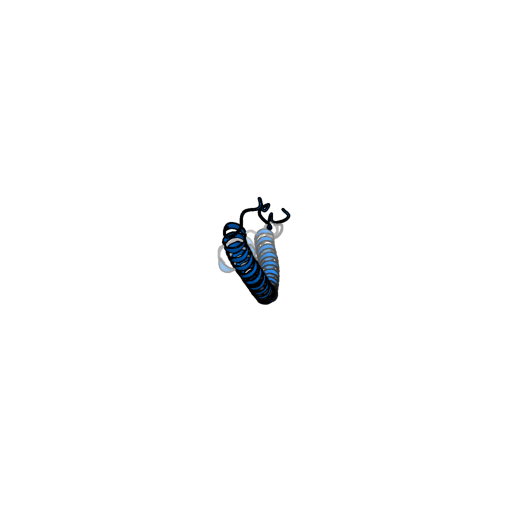0 56.09 90 LYS A CA 1
ATOM 730 C C . LYS A 1 90 ? 46.717 -3.958 -41.244 1.00 56.09 90 LYS A C 1
ATOM 732 O O . LYS A 1 90 ? 47.879 -4.201 -41.545 1.00 56.09 90 LYS A O 1
ATOM 737 N N . TRP A 1 91 ? 45.846 -3.405 -42.089 1.00 48.28 91 TRP A N 1
ATOM 738 C CA . TRP A 1 91 ? 46.178 -3.032 -43.470 1.00 48.28 91 TRP A CA 1
ATOM 739 C C . TRP A 1 91 ? 47.142 -1.838 -43.547 1.00 48.28 91 TRP A C 1
ATOM 741 O O . TRP A 1 91 ? 48.105 -1.879 -44.303 1.00 48.28 91 TRP A O 1
ATOM 751 N N . GLY A 1 92 ? 46.989 -0.842 -42.669 1.00 48.69 92 GLY A N 1
ATOM 752 C CA . GLY A 1 92 ? 47.912 0.297 -42.555 1.00 48.69 92 GLY A CA 1
ATOM 753 C C . GLY A 1 92 ? 49.302 -0.042 -41.996 1.00 48.69 92 GLY A C 1
ATOM 754 O O . GLY A 1 92 ? 50.189 0.800 -42.031 1.00 48.69 92 GLY A O 1
ATOM 755 N N . ARG A 1 93 ? 49.523 -1.268 -41.494 1.00 48.78 93 ARG A N 1
ATOM 756 C CA . ARG A 1 93 ? 50.858 -1.761 -41.100 1.00 48.78 93 ARG A CA 1
ATOM 757 C C . ARG A 1 93 ? 51.621 -2.447 -42.240 1.00 48.78 93 ARG A C 1
ATOM 759 O O . ARG A 1 93 ? 52.777 -2.804 -42.038 1.00 48.78 93 ARG A O 1
ATOM 766 N N . GLY A 1 94 ? 50.995 -2.639 -43.405 1.00 48.66 94 GLY A N 1
ATOM 767 C CA . GLY A 1 94 ? 51.612 -3.266 -44.578 1.00 48.66 94 GLY A CA 1
ATOM 768 C C . GLY A 1 94 ? 52.481 -2.336 -45.428 1.00 48.66 94 GLY A C 1
ATOM 769 O O . GLY A 1 94 ? 53.326 -2.832 -46.162 1.00 48.66 94 GLY A O 1
ATOM 770 N N . GLU A 1 95 ? 52.340 -1.012 -45.312 1.00 45.88 95 GLU A N 1
ATOM 771 C CA . GLU A 1 95 ? 53.098 -0.054 -46.126 1.00 45.88 95 GLU A CA 1
ATOM 772 C C . GLU A 1 95 ? 53.484 1.187 -45.306 1.00 45.88 95 GLU A C 1
ATOM 774 O O . GLU A 1 95 ? 52.675 2.073 -45.065 1.00 45.88 95 GLU A O 1
ATOM 779 N N . GLY A 1 96 ? 54.736 1.205 -44.838 1.00 46.28 96 GLY A N 1
ATOM 780 C CA . GLY A 1 96 ? 55.679 2.337 -44.791 1.00 46.28 96 GLY A CA 1
ATOM 781 C C . GLY A 1 96 ? 55.290 3.785 -44.439 1.00 46.28 96 GLY A C 1
ATOM 782 O O . GLY A 1 96 ? 56.162 4.636 -44.582 1.00 46.28 96 GLY A O 1
ATOM 783 N N . VAL A 1 97 ? 54.091 4.129 -43.973 1.00 42.81 97 VAL A N 1
ATOM 784 C CA . VAL A 1 97 ? 53.751 5.518 -43.606 1.00 42.81 97 VAL A CA 1
ATOM 785 C C . VAL A 1 97 ? 52.991 5.575 -42.287 1.00 42.81 97 VAL A C 1
ATOM 787 O O . VAL A 1 97 ? 51.968 4.923 -42.106 1.00 42.81 97 VAL A O 1
ATOM 790 N N . GLY A 1 98 ? 53.526 6.358 -41.343 1.00 51.22 98 GLY A N 1
ATOM 791 C CA . GLY A 1 98 ? 52.966 6.564 -40.009 1.00 51.22 98 GLY A CA 1
ATOM 792 C C . GLY A 1 98 ? 51.496 6.979 -40.063 1.00 51.22 98 GLY A C 1
ATOM 793 O O . GLY A 1 98 ? 51.176 8.117 -40.392 1.00 51.22 98 GLY A O 1
ATOM 794 N N . GLY A 1 99 ? 50.601 6.045 -39.744 1.00 44.94 99 GLY A N 1
ATOM 795 C CA . GLY A 1 99 ? 49.159 6.262 -39.719 1.00 44.94 99 GLY A CA 1
ATOM 79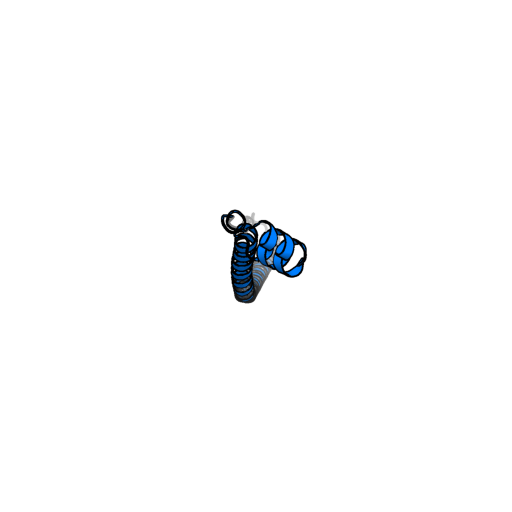6 C C . GLY A 1 99 ? 48.648 6.358 -38.287 1.00 44.94 99 GLY A C 1
ATOM 797 O O . GLY A 1 99 ? 48.736 5.396 -37.526 1.00 44.94 99 GLY A O 1
ATOM 798 N N . VAL A 1 100 ? 48.109 7.522 -37.929 1.00 51.78 100 VAL A N 1
ATOM 799 C CA . VAL A 1 100 ? 47.394 7.775 -36.671 1.00 51.78 100 VAL A CA 1
ATOM 800 C C . VAL A 1 100 ? 46.255 6.757 -36.505 1.00 51.78 100 VAL A C 1
ATOM 802 O O . VAL A 1 100 ? 45.505 6.502 -37.450 1.00 51.78 100 VAL A O 1
ATOM 805 N N . SER A 1 101 ? 46.123 6.170 -35.308 1.00 52.81 101 SER A N 1
ATOM 806 C CA . SER A 1 101 ? 45.024 5.261 -34.946 1.00 52.81 101 SER A CA 1
ATOM 807 C C . SER A 1 101 ? 43.666 5.894 -35.295 1.00 52.81 101 SER A C 1
ATOM 809 O O . SER A 1 101 ? 43.345 6.936 -34.730 1.00 52.81 101 SER A O 1
ATOM 811 N N . PRO A 1 102 ? 42.828 5.307 -36.175 1.00 53.38 102 PRO A N 1
ATOM 812 C CA . PRO A 1 102 ? 41.733 6.068 -36.790 1.00 53.38 102 PRO A CA 1
ATOM 813 C C . PRO A 1 102 ? 40.485 6.272 -35.916 1.00 53.38 102 PRO A C 1
ATOM 815 O O . PRO A 1 102 ? 39.467 6.725 -36.431 1.00 53.38 102 PRO A O 1
ATOM 818 N N . CYS A 1 103 ? 40.481 5.827 -34.659 1.00 55.81 103 CYS A N 1
ATOM 819 C CA . CYS A 1 103 ? 39.233 5.586 -33.936 1.00 55.81 103 CYS A CA 1
ATOM 820 C C . CYS A 1 103 ? 39.380 5.868 -32.428 1.00 55.81 103 CYS A C 1
ATOM 822 O O . CYS A 1 103 ? 39.253 4.947 -31.624 1.00 55.81 103 CYS A O 1
ATOM 824 N N . GLU A 1 104 ? 39.650 7.115 -32.029 1.00 49.97 104 GLU A N 1
ATOM 825 C CA . GLU A 1 104 ? 39.312 7.562 -30.670 1.00 49.97 104 GLU A CA 1
ATOM 826 C C . GLU A 1 104 ? 37.789 7.744 -30.596 1.00 49.97 104 GLU A C 1
ATOM 828 O O . GLU A 1 104 ? 37.197 8.506 -31.359 1.00 49.97 104 GLU A O 1
ATOM 833 N N . THR A 1 105 ? 37.128 6.985 -29.724 1.00 48.28 105 THR A N 1
ATOM 834 C CA . THR A 1 105 ? 35.718 7.193 -29.370 1.00 48.28 105 THR A CA 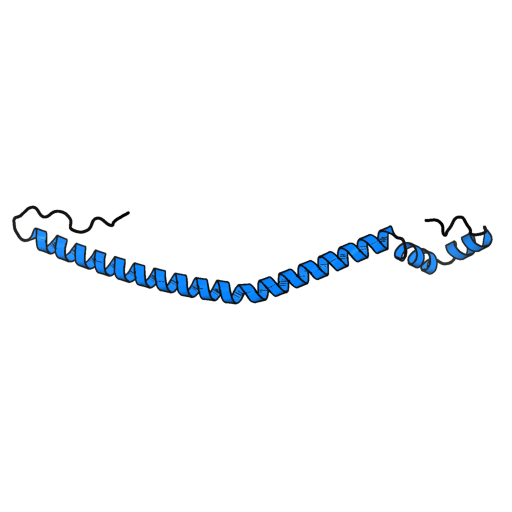1
ATOM 835 C C . THR A 1 105 ? 35.546 8.593 -28.772 1.00 48.28 105 THR A C 1
ATOM 837 O O . THR A 1 105 ? 36.258 8.891 -27.808 1.00 48.28 105 THR A O 1
ATOM 840 N N . PRO A 1 106 ? 34.612 9.438 -29.255 1.00 45.12 106 PRO A N 1
ATOM 841 C CA . PRO A 1 106 ? 34.206 10.616 -28.499 1.00 45.12 106 PRO A CA 1
ATOM 842 C C . PRO A 1 106 ? 33.666 10.151 -27.140 1.00 45.12 106 PRO A C 1
ATOM 844 O O . PRO A 1 106 ? 32.861 9.218 -27.094 1.00 45.12 106 PRO A O 1
ATOM 847 N N . ARG A 1 107 ? 34.192 10.742 -26.063 1.00 41.59 107 ARG A N 1
ATOM 848 C CA . ARG A 1 107 ? 33.739 10.519 -24.682 1.00 41.59 107 ARG A CA 1
ATOM 849 C C . ARG A 1 107 ? 32.292 10.946 -24.485 1.00 41.59 107 ARG A C 1
ATOM 851 O O . ARG A 1 107 ? 31.916 11.981 -25.077 1.00 41.59 107 ARG A O 1
#

Radius of gyration: 38.32 Å; chains: 1; bounding box: 84×20×87 Å

Foldseek 3Di:
DPVPVPDDPVRVVVCVVDVVNVVVVVCVDPVNVVVVVVVVVVVVVVVVVVVVCVVVVVVVVVVVVVVVVVVVVVVVVVVVVVVVLVVVVVVVVPDDDDDDSPDDDDD

Sequence (107 aa):
MEKLQDLSQSELQELLDNPERVESMALESDEIQNIQLEREMALASNRSLAEQNLDMKPRVESEKEVLVERYSQLEAIRETYRQHCSLRGKWGRGEGVGGVSPCETPR